Protein AF-A0A9C9G9C9-F1 (afdb_monomer_lite)

Secondary structure (DSSP, 8-state):
-EEETTEEEE-HHHHHHHHHHHHHHHHHHHHH-HHHHHTT--HHHHHHHHHHHHHHHHHHHH--EEEE--HHHHHHHHHHHHHHHHH--HHHHHHTHHHHHHHHHHHHHHHHHHHHHHHHHHHHTT---

Sequence (129 aa):
MEFNNGVLHFGPFFAVTLGIVVLFLGKRVNDTVGILREFSIPEPVTGGMIASLLIGLVYLTTRIEVEFDLATRDFLLVYFFTTIGINASLKDLLSGGKPLIILLSITIGYMFLQNLTGITVASWFDLPT

pLDDT: mean 93.59, std 5.14, range [69.06, 98.0]

Structure (mmCIF, N/CA/C/O backbone):
data_AF-A0A9C9G9C9-F1
#
_entry.id   AF-A0A9C9G9C9-F1
#
loop_
_atom_site.group_PDB
_atom_site.id
_atom_site.type_symbol
_atom_site.label_atom_id
_atom_site.label_alt_id
_atom_site.label_comp_id
_atom_site.label_asym_id
_atom_site.label_entity_id
_atom_site.label_seq_id
_atom_site.pdbx_PDB_ins_code
_atom_site.Cartn_x
_atom_site.Cartn_y
_atom_site.Cartn_z
_atom_site.occupancy
_atom_site.B_iso_or_equiv
_atom_site.auth_seq_id
_atom_site.auth_comp_id
_atom_site.auth_asym_id
_atom_site.auth_atom_id
_atom_site.pdbx_PDB_model_num
ATOM 1 N N . MET A 1 1 ? 6.139 9.114 -21.141 1.00 69.06 1 MET A N 1
ATOM 2 C CA . MET A 1 1 ? 6.830 7.814 -21.169 1.00 69.06 1 MET A CA 1
ATOM 3 C C . MET A 1 1 ? 8.212 8.098 -21.684 1.00 69.06 1 MET A C 1
ATOM 5 O O . MET A 1 1 ? 8.313 8.616 -22.788 1.00 69.06 1 MET A O 1
ATOM 9 N N . GLU A 1 2 ? 9.228 7.835 -20.879 1.00 72.50 2 GLU A N 1
ATOM 10 C CA . GLU A 1 2 ? 10.626 8.023 -21.266 1.00 72.50 2 GLU A CA 1
ATOM 11 C C . GLU A 1 2 ? 11.362 6.712 -21.011 1.00 72.50 2 GLU A C 1
ATOM 13 O O . GLU A 1 2 ? 11.169 6.093 -19.967 1.00 72.50 2 GLU A O 1
ATOM 18 N N . PHE A 1 3 ? 12.141 6.254 -21.988 1.00 80.00 3 PHE A N 1
ATOM 19 C CA . PHE A 1 3 ? 12.961 5.057 -21.852 1.00 80.00 3 PHE A CA 1
ATOM 20 C C . PHE A 1 3 ? 14.415 5.488 -21.704 1.00 80.00 3 PHE A C 1
ATOM 22 O O . PHE A 1 3 ? 14.972 6.085 -22.625 1.00 80.00 3 PHE A O 1
ATOM 29 N N . ASN A 1 4 ? 15.013 5.210 -20.549 1.00 76.00 4 ASN A N 1
ATOM 30 C CA . ASN A 1 4 ? 16.379 5.606 -20.238 1.00 76.00 4 ASN A CA 1
ATOM 31 C C . ASN A 1 4 ? 17.127 4.442 -19.585 1.00 76.00 4 ASN A C 1
ATOM 33 O O . ASN A 1 4 ? 16.701 3.933 -18.556 1.00 76.00 4 ASN A O 1
ATOM 37 N N . ASN A 1 5 ? 18.238 4.010 -20.189 1.00 74.94 5 ASN A N 1
ATOM 38 C CA . ASN A 1 5 ? 19.149 3.002 -19.630 1.00 74.94 5 ASN A CA 1
ATOM 39 C C . ASN A 1 5 ? 18.481 1.697 -19.142 1.00 74.94 5 ASN A C 1
ATOM 41 O O . ASN A 1 5 ? 18.932 1.099 -18.172 1.00 74.94 5 ASN A O 1
ATOM 45 N N . GLY A 1 6 ? 17.422 1.235 -19.819 1.00 81.75 6 GLY A N 1
ATOM 46 C CA . GLY A 1 6 ? 16.688 0.025 -19.422 1.00 81.75 6 GLY A CA 1
ATOM 47 C C . GLY A 1 6 ? 15.535 0.270 -18.446 1.00 81.75 6 GLY A C 1
ATOM 48 O O . GLY A 1 6 ? 14.852 -0.683 -18.092 1.00 81.75 6 GLY A O 1
ATOM 49 N N . VAL A 1 7 ? 15.266 1.521 -18.068 1.00 88.44 7 VAL A N 1
ATOM 50 C CA . VAL A 1 7 ? 14.127 1.914 -17.233 1.00 88.44 7 VAL A CA 1
ATOM 51 C C . VAL A 1 7 ? 13.074 2.615 -18.088 1.00 88.44 7 VAL A C 1
ATOM 53 O O . VAL A 1 7 ? 13.367 3.538 -18.850 1.00 88.44 7 VAL A O 1
ATOM 56 N N . LEU A 1 8 ? 11.828 2.165 -17.974 1.00 91.25 8 LEU A N 1
ATOM 57 C CA . LEU A 1 8 ? 10.654 2.767 -18.583 1.00 91.25 8 LEU A CA 1
ATOM 58 C C . LEU A 1 8 ? 9.914 3.604 -17.536 1.00 91.25 8 LEU A C 1
ATOM 60 O O . LEU A 1 8 ? 9.232 3.064 -16.665 1.00 91.25 8 LEU A O 1
ATOM 64 N N . HIS A 1 9 ? 10.017 4.926 -17.659 1.00 92.62 9 HIS A N 1
ATOM 65 C CA . HIS A 1 9 ? 9.388 5.873 -16.747 1.00 92.62 9 HIS A CA 1
ATOM 66 C C . HIS A 1 9 ? 7.999 6.287 -17.238 1.00 92.62 9 HIS A C 1
ATOM 68 O O . HIS A 1 9 ? 7.817 6.830 -18.340 1.00 92.62 9 HIS A O 1
ATOM 74 N N . PHE A 1 10 ? 7.002 6.091 -16.384 1.00 93.56 10 PHE A N 1
ATOM 75 C CA . PHE A 1 10 ? 5.634 6.541 -16.585 1.00 93.56 10 PHE A CA 1
ATOM 76 C C . PHE A 1 10 ? 5.363 7.796 -15.759 1.00 93.56 10 PHE A C 1
ATOM 78 O O . PHE A 1 10 ? 5.280 7.740 -14.536 1.00 93.56 10 PHE A O 1
ATOM 85 N N . GLY A 1 11 ? 5.187 8.928 -16.444 1.00 94.50 11 GLY A N 1
ATOM 86 C CA . GLY A 1 11 ? 4.872 10.199 -15.792 1.00 94.50 11 GLY A CA 1
ATOM 87 C C . GLY A 1 11 ? 3.515 10.197 -15.065 1.00 94.50 11 GLY A C 1
ATOM 88 O O . GLY A 1 11 ? 2.678 9.322 -15.320 1.00 94.50 11 GLY A O 1
ATOM 89 N N . PRO A 1 12 ? 3.246 11.215 -14.226 1.00 93.25 12 PRO A N 1
ATOM 90 C CA . PRO A 1 12 ? 2.183 11.173 -13.217 1.00 93.25 12 PRO A CA 1
ATOM 91 C C . PRO A 1 12 ? 0.782 10.915 -13.786 1.00 93.25 12 PRO A C 1
ATOM 93 O O . PRO A 1 12 ? 0.034 10.075 -13.287 1.00 93.25 12 PRO A O 1
ATOM 96 N N . PHE A 1 13 ? 0.435 11.590 -14.888 1.00 93.00 13 PHE A N 1
ATOM 97 C CA . PHE A 1 13 ? -0.859 11.417 -15.556 1.00 93.00 13 PHE A CA 1
ATOM 98 C C . PHE A 1 13 ? -1.077 9.972 -16.029 1.00 93.00 13 PHE A C 1
ATOM 100 O O . PHE A 1 13 ? -2.153 9.399 -15.843 1.00 93.00 13 PHE A O 1
ATOM 107 N N . PHE A 1 14 ? -0.047 9.363 -16.619 1.00 94.25 14 PHE A N 1
ATOM 108 C CA . PHE A 1 14 ? -0.138 7.999 -17.125 1.00 94.25 14 PHE A CA 1
ATOM 109 C C . PHE A 1 14 ? -0.127 6.978 -15.985 1.00 94.25 14 PHE A C 1
ATOM 111 O O . PHE A 1 14 ? -0.901 6.026 -16.027 1.00 94.25 14 PHE A O 1
ATOM 118 N N . ALA A 1 15 ? 0.681 7.205 -14.946 1.00 94.75 15 ALA A N 1
ATOM 119 C CA . ALA A 1 15 ? 0.713 6.371 -13.749 1.00 94.75 15 ALA A CA 1
ATOM 120 C C . ALA A 1 15 ? -0.664 6.307 -13.063 1.00 94.75 15 ALA A C 1
ATOM 122 O O . ALA A 1 15 ? -1.164 5.217 -12.789 1.00 94.75 15 ALA A O 1
ATOM 123 N N . VAL A 1 16 ? -1.333 7.452 -12.869 1.00 95.12 16 VAL A N 1
ATOM 124 C CA . VAL A 1 16 ? -2.691 7.478 -12.297 1.00 95.12 16 VAL A CA 1
ATOM 125 C C . VAL A 1 16 ? -3.710 6.811 -13.221 1.00 95.12 16 VAL A C 1
ATOM 127 O O . VAL A 1 16 ? -4.565 6.062 -12.752 1.00 95.12 16 VAL A O 1
ATOM 130 N N . THR A 1 17 ? -3.603 7.034 -14.534 1.00 95.62 17 THR A N 1
ATOM 131 C CA . THR A 1 17 ? -4.510 6.427 -15.519 1.00 95.62 17 THR A CA 1
ATOM 132 C C . THR A 1 17 ? -4.389 4.906 -15.500 1.00 95.62 17 THR A C 1
ATOM 134 O O . THR A 1 17 ? -5.400 4.207 -15.436 1.00 95.62 17 THR A O 1
ATOM 137 N N . LEU A 1 18 ? -3.161 4.381 -15.479 1.00 95.44 18 LEU A N 1
ATOM 138 C CA . LEU A 1 18 ? -2.917 2.954 -15.304 1.00 95.44 18 LEU A CA 1
ATOM 139 C C . LEU A 1 18 ? -3.448 2.450 -13.964 1.00 95.44 18 LEU A C 1
ATOM 141 O O . LEU A 1 18 ? -4.094 1.409 -13.942 1.00 95.44 18 LEU A O 1
ATOM 145 N N . GLY A 1 19 ? -3.246 3.188 -12.870 1.00 95.62 19 GLY A N 1
ATOM 146 C CA . GLY A 1 19 ? -3.808 2.843 -11.563 1.00 95.62 19 GLY A CA 1
ATOM 147 C C . GLY A 1 19 ? -5.332 2.674 -11.602 1.00 95.62 19 GLY A C 1
ATOM 148 O O . GLY A 1 19 ? -5.860 1.703 -11.063 1.00 95.62 19 GLY A O 1
ATOM 149 N N . ILE A 1 20 ? -6.040 3.558 -12.312 1.00 96.44 20 ILE A N 1
ATOM 150 C CA . ILE A 1 20 ? -7.493 3.460 -12.519 1.00 96.44 20 ILE A CA 1
ATOM 151 C C . ILE A 1 20 ? -7.849 2.225 -13.359 1.00 96.44 20 ILE A C 1
ATOM 153 O O . ILE A 1 20 ? -8.770 1.488 -13.010 1.00 96.44 20 ILE A O 1
ATOM 157 N N . VAL A 1 21 ? -7.120 1.955 -14.444 1.00 97.38 21 VAL A N 1
ATOM 158 C CA . VAL A 1 21 ? -7.339 0.751 -15.268 1.00 97.38 21 VAL A CA 1
ATOM 159 C C . VAL A 1 21 ? -7.137 -0.522 -14.442 1.00 97.38 21 VAL A C 1
ATOM 161 O O . VAL A 1 21 ? -7.966 -1.430 -14.493 1.00 97.38 21 VAL A O 1
ATOM 164 N N . VAL A 1 22 ? -6.075 -0.571 -13.638 1.00 97.56 22 VAL A N 1
ATOM 165 C CA . VAL A 1 22 ? -5.755 -1.687 -12.740 1.00 97.56 22 VAL A CA 1
ATOM 166 C C . VAL A 1 22 ? -6.844 -1.877 -11.681 1.00 97.56 22 VAL A C 1
ATOM 168 O O . VAL A 1 22 ? -7.241 -3.010 -11.414 1.00 97.56 22 VAL A O 1
ATOM 171 N N . LEU A 1 23 ? -7.394 -0.791 -11.133 1.00 97.69 23 LEU A N 1
ATOM 172 C CA . LEU A 1 23 ? -8.533 -0.844 -10.216 1.00 97.69 23 LEU A CA 1
ATOM 173 C C . LEU A 1 23 ? -9.761 -1.497 -10.870 1.00 97.69 23 LEU A C 1
ATOM 175 O O . LEU A 1 23 ? -10.365 -2.400 -10.292 1.00 97.69 23 LEU A O 1
ATOM 179 N N . PHE A 1 24 ? -10.126 -1.072 -12.083 1.00 97.81 24 PHE A N 1
ATOM 180 C CA . PHE A 1 24 ? -11.268 -1.648 -12.802 1.00 97.81 24 PHE A CA 1
ATOM 181 C C . PHE A 1 24 ? -11.039 -3.106 -13.209 1.00 97.81 24 PHE A C 1
ATOM 183 O O . PHE A 1 24 ? -11.983 -3.901 -13.189 1.00 97.81 24 PHE A O 1
ATOM 190 N N . LEU A 1 25 ? -9.799 -3.475 -13.534 1.00 97.56 25 LEU A N 1
ATOM 191 C CA . LEU A 1 25 ? -9.416 -4.866 -13.754 1.00 97.56 25 LEU A CA 1
ATOM 192 C C . LEU A 1 25 ? -9.647 -5.699 -12.486 1.00 97.56 25 LEU A C 1
ATOM 194 O O . LEU A 1 25 ? -10.321 -6.726 -12.549 1.00 97.56 25 LEU A O 1
ATOM 198 N N . GLY A 1 26 ? -9.155 -5.227 -11.337 1.00 97.06 26 GLY A N 1
ATOM 199 C CA . GLY A 1 26 ? -9.359 -5.878 -10.043 1.00 97.06 26 GLY A CA 1
ATOM 200 C C . GLY A 1 26 ? -10.838 -6.040 -9.698 1.00 97.06 26 GLY A C 1
ATOM 201 O O . GLY A 1 26 ? -11.266 -7.130 -9.324 1.00 97.06 26 GLY A O 1
ATOM 202 N N . LYS A 1 27 ? -11.643 -4.998 -9.937 1.00 96.56 27 LYS A N 1
ATOM 203 C CA . LYS A 1 27 ? -13.099 -5.044 -9.759 1.00 96.56 27 LYS A CA 1
ATOM 204 C C . LYS A 1 27 ? -13.745 -6.142 -10.598 1.00 96.56 27 LYS A C 1
ATOM 206 O O . LYS A 1 27 ? -14.483 -6.968 -10.070 1.00 96.56 27 LYS A O 1
ATOM 211 N N . ARG A 1 28 ? -13.428 -6.199 -11.896 1.00 96.69 28 ARG A N 1
ATOM 212 C CA . ARG A 1 28 ? -13.986 -7.221 -12.792 1.00 96.69 28 ARG A CA 1
ATOM 213 C C . ARG A 1 28 ? -13.641 -8.635 -12.325 1.00 96.69 28 ARG A C 1
ATOM 215 O O . ARG A 1 28 ? -14.484 -9.527 -12.419 1.00 96.69 28 ARG A O 1
ATOM 222 N N . VAL A 1 29 ? -12.415 -8.846 -11.855 1.00 96.81 29 VAL A N 1
ATOM 223 C CA . VAL A 1 29 ? -11.964 -10.153 -11.363 1.00 96.81 29 VAL A CA 1
ATOM 224 C C . VAL A 1 29 ? -12.695 -10.524 -10.073 1.00 96.81 29 VAL A C 1
ATOM 226 O O . VAL A 1 29 ? -13.238 -11.624 -9.998 1.00 96.81 29 VAL A O 1
ATOM 229 N N . ASN A 1 30 ? -12.796 -9.608 -9.109 1.00 96.31 30 ASN A N 1
ATOM 230 C CA . ASN A 1 30 ? -13.527 -9.835 -7.860 1.00 96.31 30 ASN A CA 1
ATOM 231 C C . ASN A 1 30 ? -15.008 -10.162 -8.091 1.00 96.31 30 ASN A C 1
ATOM 233 O O . ASN A 1 30 ? -15.536 -11.079 -7.466 1.00 96.31 30 ASN A O 1
ATOM 237 N N . ASP A 1 31 ? -15.663 -9.466 -9.024 1.00 95.25 31 ASP A N 1
ATOM 238 C CA . ASP A 1 31 ? -17.069 -9.712 -9.368 1.00 95.25 31 ASP A CA 1
ATOM 239 C C . ASP A 1 31 ? -17.285 -11.099 -9.999 1.00 95.25 31 ASP A C 1
ATOM 241 O O . ASP A 1 31 ? -18.362 -11.686 -9.875 1.00 95.25 31 ASP A O 1
ATOM 245 N N . THR A 1 32 ? -16.258 -11.633 -10.669 1.00 95.12 32 THR A N 1
ATOM 246 C CA . THR A 1 32 ? -16.314 -12.918 -11.380 1.00 95.12 32 THR A CA 1
ATOM 247 C C . THR A 1 32 ? -15.909 -14.096 -10.486 1.00 95.12 32 THR A C 1
ATOM 249 O O . THR A 1 32 ? -16.475 -15.183 -10.594 1.00 95.12 32 THR A O 1
ATOM 252 N N . VAL A 1 33 ? -14.929 -13.907 -9.598 1.00 96.06 33 VAL A N 1
ATOM 253 C CA . VAL A 1 33 ? -14.358 -14.972 -8.763 1.00 96.06 33 VAL A CA 1
ATOM 254 C C . VAL A 1 33 ? -15.028 -14.977 -7.391 1.00 96.06 33 VAL A C 1
ATOM 256 O O . VAL A 1 33 ? -14.712 -14.165 -6.523 1.00 96.06 33 VAL A O 1
ATOM 259 N N . GLY A 1 34 ? -15.916 -15.952 -7.170 1.00 91.62 34 GLY A N 1
ATOM 260 C CA . GLY A 1 34 ? -16.698 -16.075 -5.933 1.00 91.62 34 GLY A CA 1
ATOM 261 C C . GLY A 1 34 ? -15.858 -16.070 -4.652 1.00 91.62 34 GLY A C 1
ATOM 262 O O . GLY A 1 34 ? -16.254 -15.424 -3.690 1.00 91.62 34 GLY A O 1
ATOM 263 N N . ILE A 1 35 ? -14.673 -16.692 -4.677 1.00 95.94 35 ILE A N 1
ATOM 264 C CA . ILE A 1 35 ? -13.738 -16.733 -3.539 1.00 95.94 35 ILE A CA 1
ATOM 265 C C . ILE A 1 35 ? -13.267 -15.323 -3.151 1.00 95.94 35 ILE A C 1
ATOM 267 O O . ILE A 1 35 ? -13.303 -14.962 -1.980 1.00 95.94 35 ILE A O 1
ATOM 271 N N . LEU A 1 36 ? -12.851 -14.500 -4.120 1.00 93.19 36 LEU A N 1
ATOM 272 C CA . LEU A 1 36 ? -12.356 -13.144 -3.838 1.00 93.19 36 LEU A CA 1
ATOM 273 C C . LEU A 1 36 ? -13.455 -12.261 -3.242 1.00 93.19 36 LEU A C 1
ATOM 275 O O . LEU A 1 36 ? -13.191 -11.466 -2.341 1.00 93.19 36 LEU A O 1
ATOM 279 N N . ARG A 1 37 ? -14.693 -12.444 -3.711 1.00 90.38 37 ARG A N 1
ATOM 280 C CA . ARG A 1 37 ? -15.869 -11.763 -3.169 1.00 90.38 37 ARG A CA 1
ATOM 281 C C . ARG A 1 37 ? -16.229 -12.248 -1.765 1.00 90.38 37 ARG A C 1
ATOM 283 O O . ARG A 1 37 ? -16.534 -11.427 -0.910 1.00 90.38 37 ARG A O 1
ATOM 290 N N . GLU A 1 38 ? -16.190 -13.556 -1.520 1.00 93.94 38 GLU A N 1
ATOM 291 C CA . GLU A 1 38 ? -16.499 -14.158 -0.215 1.00 93.94 38 GLU A CA 1
ATOM 292 C C . GLU A 1 38 ? -15.529 -13.680 0.873 1.00 93.94 38 GLU A C 1
ATOM 294 O O . GLU A 1 38 ? -15.960 -13.291 1.956 1.00 93.94 38 GLU A O 1
ATOM 299 N N . PHE A 1 39 ? -14.235 -13.588 0.552 1.00 94.19 39 PHE A N 1
ATOM 300 C CA . PHE A 1 39 ? -13.220 -13.033 1.451 1.00 94.19 39 PHE A CA 1
ATOM 301 C C . PHE A 1 39 ? -13.153 -11.497 1.456 1.00 94.19 39 PHE A C 1
ATOM 303 O O . PHE A 1 39 ? -12.298 -10.934 2.137 1.00 94.19 39 PHE A O 1
ATOM 310 N N . SER A 1 40 ? -14.042 -10.810 0.726 1.00 92.44 40 SER A N 1
ATOM 311 C CA . SER A 1 40 ? -14.079 -9.342 0.621 1.00 92.44 40 SER A CA 1
ATOM 312 C C . SER A 1 40 ? -12.711 -8.728 0.288 1.00 92.44 40 SER A C 1
ATOM 314 O O . SER A 1 40 ? -12.329 -7.694 0.839 1.00 92.44 40 SER A O 1
ATOM 316 N N . ILE A 1 41 ? -11.948 -9.385 -0.596 1.00 96.19 41 ILE A N 1
ATOM 317 C CA . ILE A 1 41 ? -10.631 -8.897 -1.013 1.00 96.19 41 ILE A CA 1
ATOM 318 C C . ILE A 1 41 ? -10.818 -7.550 -1.722 1.00 96.19 41 ILE A C 1
ATOM 320 O O . ILE A 1 41 ? -11.609 -7.486 -2.661 1.00 96.19 41 ILE A O 1
ATOM 324 N N . PRO A 1 42 ? -10.104 -6.477 -1.341 1.00 95.75 42 PRO A N 1
ATOM 325 C CA . PRO A 1 42 ? -10.247 -5.186 -2.006 1.00 95.75 42 PRO A CA 1
ATOM 326 C C . PRO A 1 42 ? -9.846 -5.249 -3.486 1.00 95.75 42 PRO A C 1
ATOM 328 O O . PRO A 1 42 ? -8.822 -5.833 -3.845 1.00 95.75 42 PRO A O 1
ATOM 331 N N . GLU A 1 43 ? -10.599 -4.579 -4.352 1.00 95.94 43 GLU A N 1
ATOM 332 C CA . GLU A 1 43 ? -10.334 -4.501 -5.794 1.00 95.94 43 GLU A CA 1
ATOM 333 C C . GLU A 1 43 ? -8.930 -3.966 -6.133 1.00 95.94 43 GLU A C 1
ATOM 335 O O . GLU A 1 43 ? -8.290 -4.537 -7.023 1.00 95.94 43 GLU A O 1
ATOM 340 N N . PRO A 1 44 ? -8.390 -2.936 -5.436 1.00 95.75 44 PRO A N 1
ATOM 341 C CA . PRO A 1 44 ? -7.026 -2.469 -5.679 1.00 95.75 44 PRO A CA 1
ATOM 342 C C . PRO A 1 44 ? -5.966 -3.548 -5.427 1.00 95.75 44 PRO A C 1
ATOM 344 O O . PRO A 1 44 ? -4.938 -3.551 -6.099 1.00 95.75 44 PRO A O 1
ATOM 347 N N . VAL A 1 45 ? -6.207 -4.466 -4.481 1.00 96.56 45 VAL A N 1
ATOM 348 C CA . VAL A 1 45 ? -5.267 -5.546 -4.143 1.00 96.56 45 VAL A CA 1
ATOM 349 C C . VAL A 1 45 ? -5.244 -6.575 -5.265 1.00 96.56 45 VAL A C 1
ATOM 351 O O . VAL A 1 45 ? -4.175 -6.875 -5.792 1.00 96.56 45 VAL A O 1
ATOM 354 N N . THR A 1 46 ? -6.414 -7.053 -5.695 1.00 97.00 46 THR A N 1
ATOM 355 C CA . THR A 1 46 ? -6.519 -8.009 -6.807 1.00 97.00 46 THR A CA 1
ATOM 356 C C . THR A 1 46 ? -5.917 -7.440 -8.089 1.00 97.00 46 THR A C 1
ATOM 358 O O . THR A 1 46 ? -5.097 -8.092 -8.736 1.00 97.00 46 THR A O 1
ATOM 361 N N . GLY A 1 47 ? -6.281 -6.205 -8.448 1.00 97.44 47 GLY A N 1
ATOM 362 C CA . GLY A 1 47 ? -5.726 -5.532 -9.621 1.00 97.44 47 GLY A CA 1
ATOM 363 C C . GLY A 1 47 ? -4.212 -5.347 -9.510 1.00 97.44 47 GLY A C 1
ATOM 364 O O . GLY A 1 47 ? -3.478 -5.685 -10.439 1.00 97.44 47 GLY A O 1
ATOM 365 N N . GLY A 1 48 ? -3.740 -4.858 -8.360 1.00 96.88 48 GLY A N 1
ATOM 366 C CA . GLY A 1 48 ? -2.323 -4.625 -8.090 1.00 96.88 48 GLY A CA 1
ATOM 367 C C . GLY A 1 48 ? -1.481 -5.897 -8.163 1.00 96.88 48 GLY A C 1
ATOM 368 O O . GLY A 1 48 ? -0.399 -5.864 -8.740 1.00 96.88 48 GL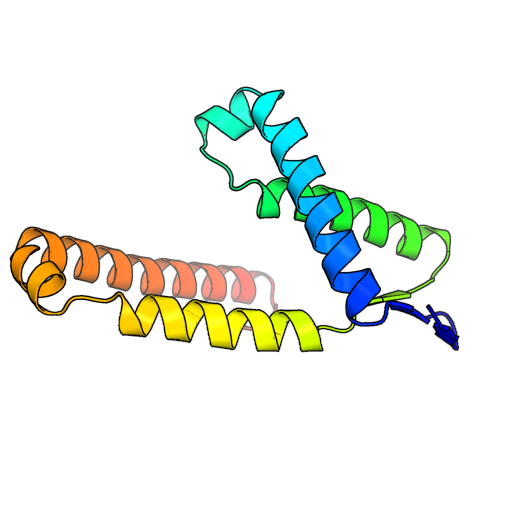Y A O 1
ATOM 369 N N . MET A 1 49 ? -1.990 -7.027 -7.665 1.00 96.88 49 MET A N 1
ATOM 370 C CA . MET A 1 49 ? -1.328 -8.330 -7.792 1.00 96.88 49 MET A CA 1
ATOM 371 C C . MET A 1 49 ? -1.196 -8.778 -9.250 1.00 96.88 49 MET A C 1
ATOM 373 O O . MET A 1 49 ? -0.151 -9.280 -9.651 1.00 96.88 49 MET A O 1
ATOM 377 N N . ILE A 1 50 ? -2.233 -8.588 -10.070 1.00 97.12 50 ILE A N 1
ATOM 378 C CA . ILE A 1 50 ? -2.158 -8.926 -11.498 1.00 97.12 50 ILE A CA 1
ATOM 379 C C . ILE A 1 50 ? -1.128 -8.028 -12.193 1.00 97.12 50 ILE A C 1
ATOM 381 O O . ILE A 1 50 ? -0.280 -8.517 -12.938 1.00 97.12 50 ILE A O 1
ATOM 385 N N . ALA A 1 51 ? -1.166 -6.721 -11.921 1.00 96.88 51 ALA A N 1
ATOM 386 C CA . ALA A 1 51 ? -0.227 -5.765 -12.495 1.00 96.88 51 ALA A CA 1
ATOM 387 C C . ALA A 1 51 ? 1.226 -6.061 -12.085 1.00 96.88 51 ALA A C 1
ATOM 389 O O . ALA A 1 51 ? 2.110 -6.036 -12.939 1.00 96.88 51 ALA A O 1
ATOM 390 N N . SER A 1 52 ? 1.481 -6.390 -10.815 1.00 96.50 52 SER A N 1
ATOM 391 C CA . SER A 1 52 ? 2.828 -6.700 -10.327 1.00 96.50 52 SER A CA 1
ATOM 392 C C . SER A 1 52 ? 3.387 -7.983 -10.939 1.00 96.50 52 SER A C 1
ATOM 394 O O . SER A 1 52 ? 4.556 -8.008 -11.318 1.00 96.50 52 SER A O 1
ATOM 396 N N . LEU A 1 53 ? 2.558 -9.017 -11.124 1.00 97.62 53 LEU A N 1
ATOM 397 C CA . LEU A 1 53 ? 2.956 -10.239 -11.826 1.00 97.62 53 LEU A CA 1
ATOM 398 C C . LEU A 1 53 ? 3.309 -9.965 -13.293 1.00 97.62 53 LEU A C 1
ATOM 400 O O . LEU A 1 53 ? 4.315 -10.474 -13.786 1.00 97.62 53 LEU A O 1
ATOM 404 N N . LEU A 1 54 ? 2.519 -9.140 -13.987 1.00 96.31 54 LEU A N 1
ATOM 405 C CA . LEU A 1 54 ? 2.790 -8.763 -15.377 1.00 96.31 54 LEU A CA 1
ATOM 406 C C . LEU A 1 54 ? 4.082 -7.950 -15.506 1.00 96.31 54 LEU A C 1
ATOM 408 O O . LEU A 1 54 ? 4.914 -8.257 -16.357 1.00 96.31 54 LEU A O 1
ATOM 412 N N . ILE A 1 55 ? 4.283 -6.950 -14.645 1.00 95.94 55 ILE A N 1
ATOM 413 C CA . ILE A 1 55 ? 5.513 -6.145 -14.624 1.00 95.94 55 ILE A CA 1
ATOM 414 C C . ILE A 1 55 ? 6.721 -7.023 -14.273 1.00 95.94 55 ILE A C 1
ATOM 416 O O . ILE A 1 55 ? 7.758 -6.933 -14.927 1.00 95.94 55 ILE A O 1
ATOM 420 N N . GLY A 1 56 ? 6.575 -7.930 -13.303 1.00 96.62 56 GLY A N 1
ATOM 421 C CA . GLY A 1 56 ? 7.606 -8.906 -12.956 1.00 96.62 56 GLY A CA 1
ATOM 422 C C . GLY A 1 56 ? 7.982 -9.799 -14.141 1.00 96.62 56 GLY A C 1
ATOM 423 O O . GLY A 1 56 ? 9.164 -10.015 -14.402 1.00 96.62 56 GLY A O 1
ATOM 424 N N . LEU A 1 57 ? 7.000 -10.260 -14.921 1.00 96.88 57 LEU A N 1
ATOM 425 C CA . LEU A 1 57 ? 7.248 -11.041 -16.134 1.00 96.88 57 LEU A CA 1
ATOM 426 C C . LEU A 1 57 ? 7.983 -10.229 -17.213 1.00 96.88 57 LEU A C 1
ATOM 428 O O . LEU A 1 57 ? 8.903 -10.747 -17.852 1.00 96.88 57 LEU A O 1
ATOM 432 N N . VAL A 1 58 ? 7.619 -8.957 -17.398 1.00 94.94 58 VAL A N 1
ATOM 433 C CA . VAL A 1 58 ? 8.330 -8.042 -18.307 1.00 94.94 58 VAL A CA 1
ATOM 434 C C . VAL A 1 58 ? 9.790 -7.905 -17.879 1.00 94.94 58 VAL A C 1
ATOM 436 O O . VAL A 1 58 ? 10.686 -8.094 -18.703 1.00 94.94 58 VAL A O 1
ATOM 439 N N . TYR A 1 59 ? 10.051 -7.682 -16.592 1.00 95.38 59 TYR A N 1
ATOM 440 C CA . TYR A 1 59 ? 11.414 -7.569 -16.077 1.00 95.38 59 TYR A CA 1
ATOM 441 C C . TYR A 1 59 ? 12.221 -8.864 -16.269 1.00 95.38 59 TYR A C 1
ATOM 443 O O . TYR A 1 59 ? 13.370 -8.833 -16.712 1.00 95.38 59 TYR A O 1
ATOM 451 N N . LEU A 1 60 ? 11.622 -10.027 -15.998 1.00 96.62 60 LEU A N 1
ATOM 452 C CA . LEU A 1 60 ? 12.299 -11.318 -16.154 1.00 96.62 60 LEU A CA 1
ATOM 453 C C . LEU A 1 60 ? 12.684 -11.625 -17.608 1.00 96.62 60 LEU A C 1
ATOM 455 O O . LEU A 1 60 ? 13.727 -12.234 -17.836 1.00 96.62 60 LEU A O 1
ATOM 459 N N . THR A 1 61 ? 11.863 -11.207 -18.575 1.00 96.06 61 THR A N 1
ATOM 460 C CA . THR A 1 61 ? 12.047 -11.525 -20.003 1.00 96.06 61 THR A CA 1
ATOM 461 C C . THR A 1 61 ? 12.871 -10.488 -20.759 1.00 96.06 61 THR A C 1
ATOM 463 O O . THR A 1 61 ? 13.652 -10.849 -21.635 1.00 96.06 61 THR A O 1
ATOM 466 N N . THR A 1 62 ? 12.716 -9.208 -20.424 1.00 93.50 62 THR A N 1
ATOM 467 C CA . THR A 1 62 ? 13.315 -8.093 -21.177 1.00 93.50 62 THR A CA 1
ATOM 468 C C . THR A 1 62 ? 14.403 -7.349 -20.412 1.00 93.50 62 THR A C 1
ATOM 470 O O . THR A 1 62 ? 15.128 -6.567 -21.018 1.00 93.50 62 THR A O 1
ATOM 473 N N . ARG A 1 63 ? 14.527 -7.582 -19.094 1.00 93.62 63 ARG A N 1
ATOM 474 C CA . ARG A 1 63 ? 15.366 -6.792 -18.172 1.00 93.62 63 ARG A CA 1
ATOM 475 C C . ARG A 1 63 ? 15.023 -5.300 -18.142 1.00 93.62 63 ARG A C 1
ATOM 477 O O . ARG A 1 63 ? 15.827 -4.509 -17.669 1.00 9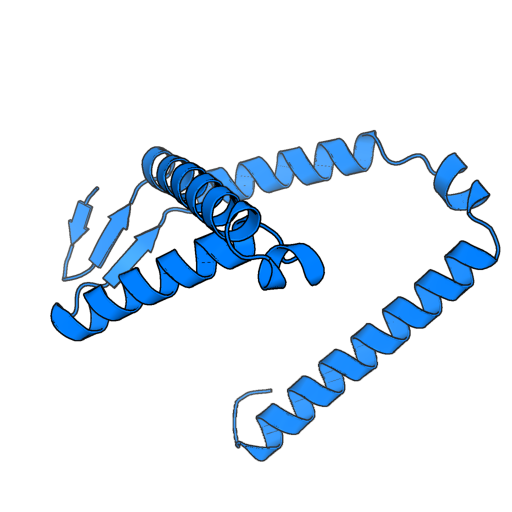3.62 63 ARG A O 1
ATOM 484 N N . ILE A 1 64 ? 13.836 -4.929 -18.625 1.00 93.81 64 ILE A N 1
ATOM 485 C CA . ILE A 1 64 ? 13.335 -3.561 -18.557 1.00 93.81 64 ILE A CA 1
ATOM 486 C C . ILE A 1 64 ? 12.693 -3.342 -17.191 1.00 93.81 64 ILE A C 1
ATOM 488 O O . ILE A 1 64 ? 11.779 -4.072 -16.800 1.00 93.81 64 ILE A O 1
ATOM 492 N N . GLU A 1 65 ? 13.166 -2.328 -16.482 1.00 92.44 65 GLU A N 1
ATOM 493 C CA . GLU A 1 65 ? 12.564 -1.846 -15.246 1.00 92.44 65 GLU A CA 1
ATOM 494 C C . GLU A 1 65 ? 11.409 -0.903 -15.568 1.00 92.44 65 GLU A C 1
ATOM 496 O O . GLU A 1 65 ? 11.447 -0.154 -16.541 1.00 92.44 65 GLU A O 1
ATOM 501 N N . VAL A 1 66 ? 10.356 -0.951 -14.760 1.00 93.69 66 VAL A N 1
ATOM 502 C CA . VAL A 1 66 ? 9.190 -0.082 -14.915 1.00 93.69 66 VAL A CA 1
ATOM 503 C C . VAL A 1 66 ? 9.079 0.782 -13.676 1.00 93.69 66 VAL A C 1
ATOM 505 O O . VAL A 1 66 ? 8.893 0.264 -12.576 1.00 93.69 66 VAL A O 1
ATOM 508 N N . GLU A 1 67 ? 9.142 2.094 -13.868 1.00 93.62 67 GLU A N 1
ATOM 509 C CA . GLU A 1 67 ? 9.016 3.064 -12.791 1.00 93.62 67 GLU A CA 1
ATOM 510 C C . GLU A 1 67 ? 7.806 3.966 -13.027 1.00 93.62 67 GLU A C 1
ATOM 512 O O . GLU A 1 67 ? 7.564 4.457 -14.134 1.00 93.62 67 GLU A O 1
ATOM 517 N N . PHE A 1 68 ? 7.032 4.187 -11.969 1.00 94.50 68 PHE A N 1
ATOM 518 C CA . PHE A 1 68 ? 5.873 5.068 -11.985 1.00 94.50 68 PHE A CA 1
ATOM 519 C C . PHE A 1 68 ? 6.170 6.306 -11.154 1.00 94.50 68 PHE A C 1
ATOM 521 O O . PHE A 1 68 ? 6.584 6.190 -10.004 1.00 94.50 68 PHE A O 1
ATOM 528 N N . ASP A 1 69 ? 5.890 7.479 -11.709 1.00 95.00 69 ASP A N 1
ATOM 529 C CA . ASP A 1 69 ? 5.879 8.717 -10.941 1.00 95.00 69 ASP A CA 1
ATOM 530 C C . ASP A 1 69 ? 4.677 8.723 -9.981 1.00 95.00 69 ASP A C 1
ATOM 532 O O . ASP A 1 69 ? 3.525 8.511 -10.377 1.00 95.00 69 ASP A O 1
ATOM 536 N N . LEU A 1 70 ? 4.958 8.954 -8.699 1.00 95.31 70 LEU A N 1
ATOM 537 C CA . LEU A 1 70 ? 3.996 8.863 -7.603 1.00 95.31 70 LEU A CA 1
ATOM 538 C C . LEU A 1 70 ? 3.519 10.232 -7.097 1.00 95.31 70 LEU A C 1
ATOM 540 O O . LEU A 1 70 ? 2.691 10.276 -6.187 1.00 95.31 70 LEU A O 1
ATOM 544 N N . ALA A 1 71 ? 3.943 11.344 -7.707 1.00 95.00 71 ALA A N 1
ATOM 545 C CA . ALA A 1 71 ? 3.587 12.690 -7.255 1.00 95.00 71 ALA A CA 1
ATOM 546 C C . ALA A 1 71 ? 2.064 12.909 -7.191 1.00 95.00 71 ALA A C 1
ATOM 548 O O . ALA A 1 71 ? 1.544 13.485 -6.233 1.00 95.00 71 ALA A O 1
ATOM 549 N N . THR A 1 72 ? 1.312 12.397 -8.176 1.00 94.69 72 THR A N 1
ATOM 550 C CA . THR A 1 72 ? -0.157 12.480 -8.155 1.00 94.69 72 THR A CA 1
ATOM 551 C C . THR A 1 72 ? -0.764 11.639 -7.032 1.00 94.69 72 THR A C 1
ATOM 553 O O . THR A 1 72 ? -1.711 12.094 -6.398 1.00 94.69 72 THR A O 1
ATOM 556 N N . ARG A 1 73 ? -0.223 10.446 -6.738 1.00 94.31 73 ARG A N 1
ATOM 557 C CA . ARG A 1 73 ? -0.677 9.625 -5.600 1.00 94.31 73 ARG A CA 1
ATOM 558 C C . ARG A 1 73 ? -0.506 10.394 -4.296 1.00 94.31 73 ARG A C 1
ATOM 560 O O . ARG A 1 73 ? -1.438 10.439 -3.503 1.00 94.31 73 ARG A O 1
ATOM 567 N N . ASP A 1 74 ? 0.654 11.006 -4.090 1.00 95.88 74 ASP A N 1
ATOM 568 C CA . ASP A 1 74 ? 0.960 11.720 -2.849 1.00 95.88 74 ASP A CA 1
ATOM 569 C C . ASP A 1 74 ? 0.034 12.920 -2.654 1.00 95.88 74 ASP A C 1
ATOM 571 O O . ASP A 1 74 ? -0.517 13.119 -1.571 1.00 95.88 74 ASP A O 1
ATOM 575 N N . PHE A 1 75 ? -0.247 13.655 -3.730 1.00 96.12 75 PHE A N 1
ATOM 576 C CA . PHE A 1 75 ? -1.223 14.738 -3.705 1.00 96.12 75 PHE A CA 1
ATOM 577 C C . PHE A 1 75 ? -2.647 14.247 -3.394 1.00 96.12 75 PHE A C 1
ATOM 579 O O . PHE A 1 75 ? -3.348 14.832 -2.566 1.00 96.12 75 PHE A O 1
ATOM 586 N N . LEU A 1 76 ? -3.065 13.131 -4.001 1.00 95.31 76 LEU A N 1
ATOM 587 C CA . LEU A 1 76 ? -4.363 12.510 -3.727 1.00 95.31 76 LEU A CA 1
ATOM 588 C C . LEU A 1 76 ? -4.468 11.997 -2.284 1.00 95.31 76 LEU A C 1
ATOM 590 O O . LEU A 1 76 ? -5.535 12.117 -1.687 1.00 95.31 76 LEU A O 1
ATOM 594 N N . LEU A 1 77 ? -3.384 11.476 -1.701 1.00 96.38 77 LEU A N 1
ATOM 595 C CA . LEU A 1 77 ? -3.350 11.058 -0.297 1.00 96.38 77 LEU A CA 1
ATOM 596 C C . LEU A 1 77 ? -3.535 12.245 0.648 1.00 96.38 77 LEU A C 1
ATOM 598 O O . LEU A 1 77 ? -4.303 12.138 1.604 1.00 96.38 77 LEU A O 1
ATOM 602 N N . VAL A 1 78 ? -2.904 13.389 0.367 1.00 96.81 78 VAL A N 1
ATOM 603 C CA . VAL A 1 78 ? -3.119 14.615 1.152 1.00 96.81 78 VAL A CA 1
ATOM 604 C C . VAL A 1 78 ? -4.590 15.020 1.112 1.00 96.81 78 VAL A C 1
ATOM 606 O O . VAL A 1 78 ? -5.174 15.264 2.169 1.00 96.81 78 VAL A O 1
ATOM 609 N N . TYR A 1 79 ? -5.223 15.032 -0.065 1.00 95.81 79 TYR A N 1
ATOM 610 C CA . TYR A 1 79 ? -6.655 15.324 -0.161 1.00 95.81 79 TYR A CA 1
ATOM 611 C C . TYR A 1 79 ? -7.515 14.313 0.585 1.00 95.81 79 TYR A C 1
ATOM 613 O O . TYR A 1 79 ? -8.367 14.710 1.374 1.00 95.81 79 TYR A O 1
ATOM 621 N N . PHE A 1 80 ? -7.266 13.021 0.390 1.00 95.00 80 PHE A N 1
ATOM 622 C CA . PHE A 1 80 ? -8.005 11.950 1.044 1.00 95.00 80 PHE A CA 1
ATOM 623 C C . PHE A 1 80 ? -7.953 12.067 2.571 1.00 95.00 80 PHE A C 1
ATOM 625 O O . PHE A 1 80 ? -8.998 12.104 3.223 1.00 95.00 80 PHE A O 1
ATOM 632 N N . PHE A 1 81 ? -6.756 12.202 3.148 1.00 94.94 81 PHE A N 1
ATOM 633 C CA . PHE A 1 81 ? -6.598 12.341 4.595 1.00 94.94 81 PHE A CA 1
ATOM 634 C C . PHE A 1 81 ? -7.153 13.665 5.119 1.00 94.94 81 PHE A C 1
ATOM 636 O O . PHE A 1 81 ? -7.760 13.680 6.188 1.00 94.94 81 PHE A O 1
ATOM 643 N N . THR A 1 82 ? -7.027 14.755 4.358 1.00 95.38 82 THR A N 1
ATOM 644 C CA . THR A 1 82 ? -7.649 16.040 4.713 1.00 95.38 82 THR A CA 1
ATOM 645 C C . THR A 1 82 ? -9.172 15.914 4.766 1.00 95.38 82 THR A C 1
ATOM 647 O O . THR A 1 82 ? -9.795 16.328 5.741 1.00 95.38 82 THR A O 1
ATOM 650 N N . T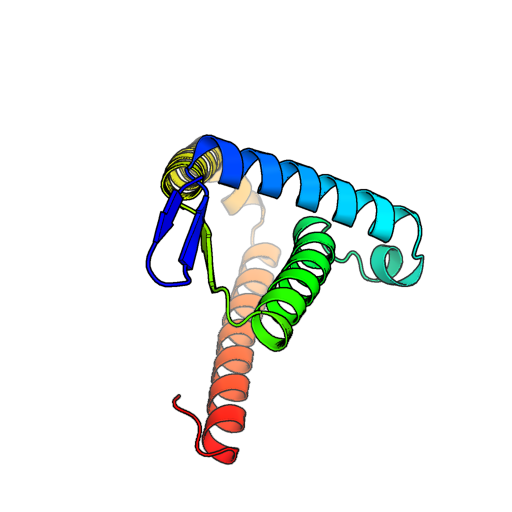HR A 1 83 ? -9.790 15.292 3.760 1.00 93.44 83 THR A N 1
ATOM 651 C CA . THR A 1 83 ? -11.241 15.080 3.706 1.00 93.44 83 THR A CA 1
ATOM 652 C C . THR A 1 83 ? -11.724 14.131 4.801 1.00 93.44 83 THR A C 1
ATOM 654 O O . THR A 1 83 ? -12.755 14.406 5.408 1.00 93.44 83 THR A O 1
ATOM 657 N N . ILE A 1 84 ? -10.999 13.050 5.106 1.00 92.44 84 ILE A N 1
ATOM 658 C CA . ILE A 1 84 ? -11.325 12.183 6.252 1.00 92.44 84 ILE A CA 1
ATOM 659 C C . ILE A 1 84 ? -11.234 12.967 7.558 1.00 92.44 84 ILE A C 1
ATOM 661 O O . ILE A 1 84 ? -12.147 12.884 8.370 1.00 92.44 84 ILE A O 1
ATOM 665 N N . GLY A 1 85 ? -10.169 13.750 7.747 1.00 89.56 85 GLY A N 1
ATOM 666 C CA . GLY A 1 85 ? -9.966 14.548 8.954 1.00 89.56 85 GLY A CA 1
ATOM 667 C C . GLY A 1 85 ? -11.075 15.576 9.178 1.00 89.56 85 GLY A C 1
ATOM 668 O O . GLY A 1 85 ? -11.566 15.703 10.293 1.00 89.56 85 GLY A O 1
ATOM 669 N N . ILE A 1 86 ? -11.521 16.260 8.120 1.00 90.50 86 ILE A N 1
ATOM 670 C CA . ILE A 1 86 ? -12.635 17.222 8.193 1.00 90.50 86 ILE A CA 1
ATOM 671 C C . ILE A 1 86 ? -13.974 16.515 8.450 1.00 90.50 86 ILE A C 1
ATOM 673 O O . ILE A 1 86 ? -14.800 17.030 9.200 1.00 90.50 86 ILE A O 1
ATOM 677 N N . ASN A 1 87 ? -14.194 15.339 7.854 1.00 85.88 87 ASN A N 1
ATOM 678 C CA . ASN A 1 87 ? -15.410 14.551 8.075 1.00 85.88 87 ASN A CA 1
ATOM 679 C C . ASN A 1 87 ? -15.404 13.779 9.408 1.00 85.88 87 ASN A C 1
ATOM 681 O O . ASN A 1 87 ? -16.434 13.228 9.795 1.00 85.88 87 ASN A O 1
ATOM 685 N N . ALA A 1 88 ? -14.274 13.717 10.118 1.00 86.06 88 ALA A N 1
ATOM 686 C CA . ALA A 1 88 ? -14.173 13.007 11.383 1.00 86.06 88 ALA A CA 1
ATOM 687 C C . ALA A 1 88 ? -14.905 13.774 12.496 1.00 86.06 88 ALA A C 1
ATOM 689 O O . ALA A 1 88 ? -14.505 14.857 12.921 1.00 86.06 88 ALA A O 1
ATOM 690 N N . SER A 1 89 ? -15.972 13.172 13.015 1.00 88.62 89 SER A N 1
ATOM 691 C CA . SER A 1 89 ? -16.732 13.701 14.146 1.00 88.62 89 SER A CA 1
ATOM 692 C C . SER A 1 89 ? -16.206 13.117 15.458 1.00 88.62 89 SER A C 1
ATOM 694 O O . SER A 1 89 ? -16.384 11.933 15.751 1.00 88.62 89 SER A O 1
ATOM 696 N N . LEU A 1 90 ? -15.606 13.962 16.308 1.00 84.88 90 LEU A N 1
ATOM 697 C CA . LEU A 1 90 ? -15.236 13.570 17.679 1.00 84.88 90 LEU A CA 1
ATOM 698 C C . LEU A 1 90 ? -16.452 13.107 18.491 1.00 84.88 90 LEU A C 1
ATOM 700 O O . LEU A 1 90 ? -16.332 12.258 19.371 1.00 84.88 90 LEU A O 1
ATOM 704 N N . LYS A 1 91 ? -17.633 13.645 18.181 1.00 88.38 91 LYS A N 1
ATOM 705 C CA . LYS A 1 91 ? -18.887 13.243 18.814 1.00 88.38 91 LYS A CA 1
ATOM 706 C C . LYS A 1 91 ? -19.246 11.798 18.465 1.00 88.38 91 LYS A C 1
ATOM 708 O O . LYS A 1 91 ? -19.652 11.055 19.356 1.00 88.38 91 LYS A O 1
ATOM 713 N N . ASP A 1 92 ? -19.044 11.391 17.215 1.00 88.19 92 ASP A N 1
ATOM 714 C CA . ASP A 1 92 ? -19.326 10.026 16.761 1.00 88.19 92 ASP A CA 1
ATOM 715 C C . ASP A 1 92 ? -18.328 9.049 17.393 1.00 88.19 92 ASP A C 1
ATOM 717 O O . ASP A 1 92 ? -18.724 7.994 17.889 1.00 88.19 92 ASP A O 1
ATOM 721 N N . LEU A 1 93 ? -17.056 9.450 17.502 1.00 86.25 93 LEU A N 1
ATOM 722 C CA . LEU A 1 93 ? -16.031 8.685 18.213 1.00 86.25 93 LEU A CA 1
ATOM 723 C C . LEU A 1 93 ? -16.407 8.467 19.689 1.00 86.25 93 LEU A C 1
ATOM 725 O O . LEU A 1 93 ? -16.388 7.340 20.179 1.00 86.25 93 LEU A O 1
ATOM 729 N N . LEU A 1 94 ? -16.818 9.526 20.392 1.00 86.88 94 LEU A N 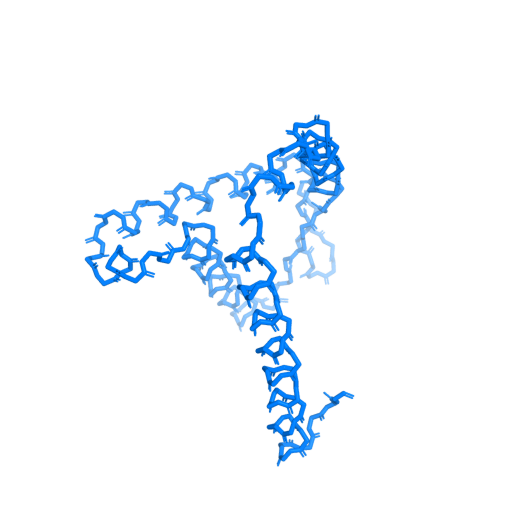1
ATOM 730 C CA . LEU A 1 94 ? -17.270 9.429 21.784 1.00 86.88 94 LEU A CA 1
ATOM 731 C C . LEU A 1 94 ? -18.542 8.578 21.924 1.00 86.88 94 LEU A C 1
ATOM 733 O O . LEU A 1 94 ? -18.679 7.843 22.902 1.00 86.88 94 LEU A O 1
ATOM 737 N N . SER A 1 95 ? -19.447 8.627 20.941 1.00 92.06 95 SER A N 1
ATOM 738 C CA . SER A 1 95 ? -20.669 7.812 20.931 1.00 92.06 95 SER A CA 1
ATOM 739 C C . SER A 1 95 ? -20.394 6.307 20.817 1.00 92.06 95 SER A C 1
ATOM 741 O O . SER A 1 95 ? -21.173 5.504 21.328 1.00 92.06 95 SER A O 1
ATOM 743 N N . GLY A 1 96 ? -19.253 5.919 20.230 1.00 89.25 96 GLY A N 1
ATOM 744 C CA . GLY A 1 96 ? -18.807 4.525 20.156 1.00 89.25 96 GLY A CA 1
ATOM 745 C C . GLY A 1 96 ? -18.497 3.897 21.522 1.00 89.25 96 GLY A C 1
ATOM 746 O O . GLY A 1 96 ? -18.528 2.671 21.656 1.00 89.25 96 GLY A O 1
ATOM 747 N N . GLY A 1 97 ? -18.236 4.719 22.545 1.00 92.31 97 GLY A N 1
ATOM 748 C CA . GLY A 1 97 ? -18.187 4.321 23.952 1.00 92.31 97 GLY A CA 1
ATOM 749 C C . GLY A 1 97 ? -17.270 3.131 24.265 1.00 92.31 97 GLY A C 1
ATOM 750 O O . GLY A 1 97 ? -16.179 2.975 23.718 1.00 92.31 97 GLY A O 1
ATOM 751 N N . LYS A 1 98 ? -17.719 2.272 25.189 1.00 94.62 98 LYS A N 1
ATOM 752 C CA . LYS A 1 98 ? -16.952 1.108 25.663 1.00 94.62 98 LYS A CA 1
ATOM 753 C C . LYS A 1 98 ? -16.637 0.084 24.552 1.00 94.62 98 LYS A C 1
ATOM 755 O O . LYS A 1 98 ? -15.492 -0.365 24.520 1.00 94.62 98 LYS A O 1
ATOM 760 N N . PRO A 1 99 ? -17.569 -0.285 23.645 1.00 95.06 99 PRO A N 1
ATOM 761 C CA . PRO A 1 99 ? -17.260 -1.193 22.538 1.00 95.06 99 PRO A CA 1
ATOM 762 C C . PRO A 1 99 ? -16.132 -0.688 21.638 1.00 95.06 99 PRO A C 1
ATOM 764 O O . PRO A 1 99 ? -15.245 -1.466 21.294 1.00 95.06 99 PRO A O 1
ATOM 767 N N . LEU A 1 100 ? -16.123 0.610 21.316 1.00 94.19 100 LEU A N 1
ATOM 768 C CA . LEU A 1 100 ? -15.066 1.210 20.504 1.00 94.19 100 LEU A CA 1
ATOM 769 C C . LEU A 1 100 ? -13.699 1.109 21.190 1.00 94.19 100 LEU A C 1
ATOM 771 O O . LEU A 1 100 ? -12.730 0.718 20.548 1.00 94.19 100 LEU A O 1
ATOM 775 N N . ILE A 1 101 ? -13.621 1.417 22.489 1.00 93.88 101 ILE A N 1
ATOM 776 C CA . ILE A 1 101 ? -12.365 1.316 23.249 1.00 93.88 101 ILE A CA 1
ATOM 777 C C . ILE A 1 101 ? -11.859 -0.129 23.257 1.00 93.88 101 ILE A C 1
ATOM 779 O O . ILE A 1 101 ? -10.684 -0.361 22.995 1.00 93.88 101 ILE A O 1
ATOM 783 N N . ILE A 1 102 ? -12.740 -1.104 23.505 1.00 96.25 102 ILE A N 1
ATOM 784 C CA . ILE A 1 102 ? -12.373 -2.527 23.498 1.00 96.25 102 ILE A CA 1
ATOM 785 C C . ILE A 1 102 ? -11.855 -2.942 22.117 1.00 96.25 102 ILE A C 1
ATOM 787 O O . ILE A 1 102 ? -10.783 -3.538 22.024 1.00 96.25 102 ILE A O 1
ATOM 791 N N . LEU A 1 103 ? -12.581 -2.603 21.046 1.00 96.19 103 LEU A N 1
ATOM 792 C CA . LEU A 1 103 ? -12.178 -2.926 19.679 1.00 96.19 103 LEU A CA 1
ATOM 793 C C . LEU A 1 103 ? -10.835 -2.283 19.321 1.00 96.19 103 LEU A C 1
ATOM 795 O O . LEU A 1 103 ? -9.983 -2.941 18.727 1.00 96.19 103 LEU A O 1
ATOM 799 N N . LEU A 1 104 ? -10.627 -1.024 19.711 1.00 94.88 104 LEU A N 1
ATOM 800 C CA . LEU A 1 104 ? -9.384 -0.302 19.470 1.00 94.88 104 LEU A CA 1
ATOM 801 C C . LEU A 1 104 ? -8.218 -0.951 20.222 1.00 94.88 104 LEU A C 1
ATOM 803 O O . LEU A 1 104 ? -7.174 -1.196 19.626 1.00 94.88 104 LEU A O 1
ATOM 807 N N . SER A 1 105 ? -8.397 -1.288 21.501 1.00 96.50 105 SER A N 1
ATOM 808 C CA . SER A 1 105 ? -7.371 -1.973 22.294 1.00 96.50 105 SER A CA 1
ATOM 809 C C . SER A 1 105 ? -7.013 -3.342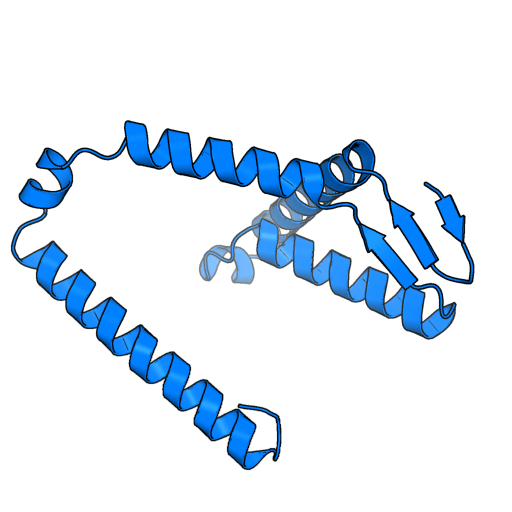 21.717 1.00 96.50 105 SER A C 1
ATOM 811 O O . SER A 1 105 ? -5.830 -3.656 21.603 1.00 96.50 105 SER A O 1
ATOM 813 N N . ILE A 1 106 ? -8.010 -4.138 21.314 1.00 97.88 106 ILE A N 1
ATOM 814 C CA . ILE A 1 106 ? -7.776 -5.444 20.681 1.00 97.88 106 ILE A CA 1
ATOM 815 C C . ILE A 1 106 ? -7.043 -5.264 19.350 1.00 97.88 106 ILE A C 1
ATOM 817 O O . ILE A 1 106 ? -6.051 -5.948 19.120 1.00 97.88 106 ILE A O 1
ATOM 821 N N . THR A 1 107 ? -7.488 -4.330 18.504 1.00 97.12 107 THR A N 1
ATOM 822 C CA . THR A 1 107 ? -6.859 -4.037 17.206 1.00 97.12 107 THR A CA 1
ATOM 823 C C . THR A 1 107 ? -5.396 -3.639 17.382 1.00 97.12 107 THR A C 1
ATOM 825 O O . THR A 1 107 ? -4.526 -4.240 16.760 1.00 97.12 107 THR A O 1
ATOM 828 N N . ILE A 1 108 ? -5.103 -2.689 18.276 1.00 97.62 108 ILE A N 1
ATOM 829 C CA . ILE A 1 108 ? -3.730 -2.251 18.565 1.00 97.62 108 ILE A CA 1
ATOM 830 C C . ILE A 1 108 ? -2.890 -3.420 19.098 1.00 97.62 108 ILE A C 1
ATOM 832 O O . ILE A 1 108 ? -1.769 -3.627 18.639 1.00 97.62 108 ILE A O 1
ATOM 836 N N . GLY A 1 109 ? -3.426 -4.221 20.024 1.00 98.00 109 GLY A N 1
ATOM 837 C CA . GLY A 1 109 ? -2.742 -5.414 20.530 1.00 98.00 109 GLY A CA 1
ATOM 838 C C . GLY A 1 109 ? -2.412 -6.419 19.422 1.00 98.00 109 GLY A C 1
ATOM 839 O O . GLY A 1 109 ? -1.290 -6.921 19.354 1.00 98.00 109 GLY A O 1
ATOM 840 N N . TYR A 1 110 ? -3.354 -6.658 18.507 1.00 97.62 110 TYR A N 1
ATOM 841 C CA . TYR A 1 110 ? -3.139 -7.508 17.337 1.00 97.62 110 TYR A CA 1
ATOM 842 C C . TYR A 1 110 ? -2.105 -6.931 16.369 1.00 97.62 110 TYR A C 1
ATOM 844 O O . TYR A 1 110 ? -1.333 -7.702 15.811 1.00 97.62 110 TYR A O 1
ATOM 852 N N . MET A 1 111 ? -2.033 -5.606 16.197 1.00 97.56 111 MET A N 1
ATOM 853 C CA . MET A 1 111 ? -0.988 -4.969 15.384 1.00 97.56 111 MET A CA 1
ATOM 854 C C . MET A 1 111 ? 0.407 -5.245 15.954 1.00 97.56 111 MET A C 1
ATOM 856 O O . MET A 1 111 ? 1.314 -5.603 15.206 1.00 97.56 111 MET A O 1
ATOM 860 N N . PHE A 1 112 ? 0.586 -5.148 17.277 1.00 97.81 112 PHE A N 1
ATOM 861 C CA . PHE A 1 112 ? 1.854 -5.521 17.911 1.00 97.81 112 PHE A CA 1
ATOM 862 C C . PHE A 1 112 ? 2.178 -7.001 17.704 1.00 97.81 112 PHE A C 1
ATOM 864 O O . PHE A 1 112 ? 3.300 -7.328 17.324 1.00 97.81 112 PHE A O 1
ATOM 871 N N . LEU A 1 113 ? 1.203 -7.893 17.903 1.00 97.62 113 LEU A N 1
ATOM 872 C CA . LEU A 1 113 ? 1.391 -9.330 17.693 1.00 97.62 113 LEU A CA 1
ATOM 873 C C . LEU A 1 113 ? 1.746 -9.650 16.234 1.00 97.62 113 LEU A C 1
ATOM 875 O O . LEU A 1 113 ? 2.660 -10.437 15.990 1.00 97.62 113 LEU A O 1
ATOM 879 N N . GLN A 1 114 ? 1.074 -9.019 15.269 1.00 96.88 114 GLN A N 1
ATOM 880 C CA . GLN A 1 114 ? 1.346 -9.170 13.841 1.00 96.88 114 GLN A CA 1
ATOM 881 C C . GLN A 1 114 ? 2.766 -8.707 13.496 1.00 96.88 114 GLN A C 1
ATOM 883 O O . GLN A 1 114 ? 3.501 -9.449 12.847 1.00 96.88 114 GLN A O 1
ATOM 888 N N . ASN A 1 115 ? 3.174 -7.530 13.980 1.00 96.00 115 ASN A N 1
ATOM 889 C CA . ASN A 1 115 ? 4.510 -6.988 13.735 1.00 96.00 115 ASN A CA 1
ATOM 890 C C . ASN A 1 115 ? 5.600 -7.872 14.351 1.00 96.00 115 ASN A C 1
ATOM 892 O O . ASN A 1 115 ? 6.563 -8.214 13.672 1.00 96.00 115 ASN A O 1
ATOM 896 N N . LEU A 1 116 ? 5.432 -8.301 15.606 1.00 96.81 116 LEU A N 1
ATOM 897 C CA . LEU A 1 116 ? 6.385 -9.193 16.273 1.00 96.81 116 LEU A CA 1
ATOM 898 C C . LEU A 1 116 ? 6.480 -10.553 15.581 1.00 96.81 116 LEU A C 1
ATOM 900 O O . LEU A 1 116 ? 7.576 -11.092 15.443 1.00 96.81 116 LEU A O 1
ATOM 904 N N . THR A 1 117 ? 5.354 -11.094 15.114 1.00 96.50 117 THR A N 1
ATOM 905 C CA . THR A 1 117 ? 5.342 -12.342 14.343 1.00 96.50 117 THR A CA 1
ATOM 906 C C . THR A 1 117 ? 6.107 -12.162 13.032 1.00 96.50 117 THR A C 1
ATOM 908 O O . THR A 1 117 ? 6.965 -12.982 12.720 1.00 96.50 117 THR A O 1
ATOM 911 N N . GLY A 1 118 ? 5.861 -11.068 12.302 1.00 95.00 118 GLY A N 1
ATOM 912 C CA . GLY A 1 118 ? 6.576 -10.741 11.064 1.00 95.00 118 GLY A CA 1
ATOM 913 C C . GLY A 1 118 ? 8.086 -10.609 11.269 1.00 95.00 118 GLY A C 1
ATOM 914 O O . GLY A 1 118 ? 8.853 -11.240 10.546 1.00 95.00 118 GLY A O 1
ATOM 915 N N . ILE A 1 119 ? 8.502 -9.872 12.302 1.00 96.06 119 ILE A N 1
ATOM 916 C CA . ILE A 1 119 ? 9.909 -9.718 12.706 1.00 96.06 119 ILE A CA 1
ATOM 917 C C . ILE A 1 119 ? 10.528 -11.074 13.063 1.00 96.06 119 ILE A C 1
ATOM 919 O O . ILE A 1 119 ? 11.604 -11.407 12.581 1.00 96.06 119 ILE A O 1
ATOM 923 N N . THR A 1 120 ? 9.844 -11.886 13.873 1.00 95.50 120 THR A N 1
ATOM 924 C CA . THR A 1 120 ? 10.363 -13.194 14.309 1.00 95.50 120 THR A CA 1
ATOM 925 C C . THR A 1 120 ? 10.567 -14.130 13.122 1.00 95.50 120 THR A C 1
ATOM 927 O O . THR A 1 120 ? 11.618 -14.755 13.006 1.00 95.50 120 THR A O 1
ATOM 930 N N . VAL A 1 121 ? 9.586 -14.197 12.214 1.00 96.25 121 VAL A N 1
ATOM 931 C CA . VAL A 1 121 ? 9.693 -15.007 10.997 1.00 96.25 121 VAL A CA 1
ATOM 932 C C . VAL A 1 121 ? 10.826 -14.486 10.119 1.00 96.25 121 VAL A C 1
ATOM 934 O O . VAL A 1 121 ? 11.674 -15.274 9.733 1.00 96.25 121 VAL A O 1
ATOM 937 N N . ALA A 1 122 ? 10.913 -13.182 9.848 1.00 95.94 122 ALA A N 1
ATOM 938 C CA . ALA A 1 122 ? 12.007 -12.624 9.050 1.00 95.94 122 ALA A CA 1
ATOM 939 C C . ALA A 1 122 ? 13.391 -12.923 9.664 1.00 95.94 122 ALA A C 1
ATOM 941 O O . ALA A 1 122 ? 14.289 -13.363 8.948 1.00 95.94 122 ALA A O 1
ATOM 942 N N . SER A 1 123 ? 13.532 -12.813 10.990 1.00 94.31 123 SER A N 1
ATOM 943 C CA . SER A 1 123 ? 14.764 -13.167 11.703 1.00 94.31 123 SER A CA 1
ATOM 944 C C . SER A 1 123 ? 15.126 -14.650 11.569 1.00 94.31 123 SER A C 1
ATOM 946 O O . SER A 1 123 ? 16.306 -14.958 11.441 1.00 94.31 123 SER A O 1
ATOM 948 N N . TRP A 1 124 ? 14.155 -15.572 11.563 1.00 96.50 124 TRP A N 1
ATOM 949 C CA . TRP A 1 124 ? 14.419 -17.004 11.339 1.00 96.50 124 TRP A CA 1
ATOM 950 C C . TRP A 1 124 ? 14.919 -17.327 9.930 1.00 96.50 124 TRP A C 1
ATOM 952 O O . TRP A 1 124 ? 15.533 -18.371 9.730 1.00 96.50 124 TRP A O 1
ATOM 962 N N . PHE A 1 125 ? 14.648 -16.453 8.962 1.00 95.50 125 PHE A N 1
ATOM 963 C CA . PHE A 1 125 ? 15.147 -16.560 7.592 1.00 95.50 125 PHE A CA 1
ATOM 964 C C . PHE A 1 125 ? 16.411 -15.710 7.358 1.00 95.50 125 PHE A C 1
ATOM 966 O O . PHE A 1 125 ? 16.788 -15.509 6.204 1.00 95.50 125 PHE A O 1
ATOM 973 N N . ASP A 1 126 ? 17.046 -15.194 8.422 1.00 92.94 126 ASP A N 1
ATOM 974 C CA . ASP A 1 126 ? 18.202 -14.282 8.364 1.00 92.94 126 ASP A CA 1
ATOM 975 C C . ASP A 1 126 ? 17.953 -13.033 7.489 1.00 92.94 126 ASP A C 1
ATOM 977 O O . ASP A 1 126 ? 18.869 -12.462 6.890 1.00 92.94 126 ASP A O 1
ATOM 981 N N . LEU A 1 127 ? 16.690 -12.599 7.395 1.00 91.88 127 LEU A N 1
ATOM 982 C CA . LEU A 1 127 ? 16.293 -11.399 6.665 1.00 91.88 127 LEU A CA 1
ATOM 983 C C . LEU A 1 127 ? 16.376 -10.160 7.571 1.00 91.88 127 LEU A C 1
ATOM 985 O O . LEU A 1 127 ? 16.199 -10.278 8.785 1.00 91.88 127 LEU A O 1
ATOM 989 N N . PRO A 1 128 ? 16.604 -8.959 7.006 1.00 85.81 128 PRO A N 1
ATOM 990 C CA . PRO A 1 128 ? 16.582 -7.719 7.775 1.00 85.81 128 PRO A CA 1
ATOM 991 C C . PRO A 1 128 ? 15.227 -7.523 8.468 1.00 85.81 128 PRO A C 1
ATOM 993 O O . PRO A 1 128 ? 14.184 -7.639 7.820 1.00 85.81 128 PRO A O 1
ATOM 996 N N . THR A 1 129 ? 15.257 -7.214 9.766 1.00 79.19 129 THR A N 1
ATOM 997 C CA . THR A 1 129 ? 14.076 -7.005 10.622 1.00 79.19 129 THR A CA 1
ATOM 998 C C . THR A 1 129 ? 14.016 -5.612 11.210 1.00 79.19 129 THR A C 1
ATOM 1000 O O . T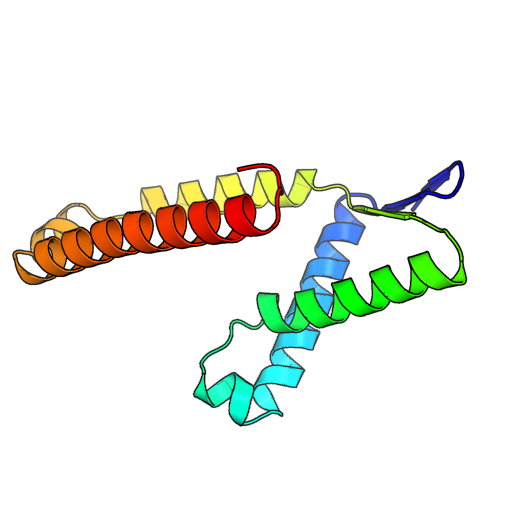HR A 1 129 ? 15.087 -5.154 11.673 1.00 79.19 129 THR A O 1
#

Foldseek 3Di:
DDADPLEDEDEAVRLVVVLVVLLVVLVVVCVVDVVSVVVVPHSSVSSVVVVVVVQVVCCVPPVRHYHYDCPVVVVVVVVVVVVCVVVDDPVVVVVCPPVSVVVVVVVVVVVVVVVVVVVVVCVVVVHDD

Radius of gyration: 19.97 Å; chains: 1; bounding box: 40×34×48 Å